Protein AF-A0AAF0BTR8-F1 (afdb_monomer)

pLDDT: mean 77.29, std 17.12, range [42.62, 97.0]

Sequence (101 aa):
MPDAPRPDATPSAPQPAGWYPDPDGEGLRWWDGTTWTVHEQPAPSGMSCLVCDHGDFDRAQYMLNTQGMTLLGWDGFNRQATCLVCRRCGFIHWFAPAPPR

Mean predicted aligned error: 13.95 Å

Radius of gyration: 21.89 Å; Cα contacts (8 Å, |Δi|>4): 137; chains: 1; bounding box: 49×46×47 Å

In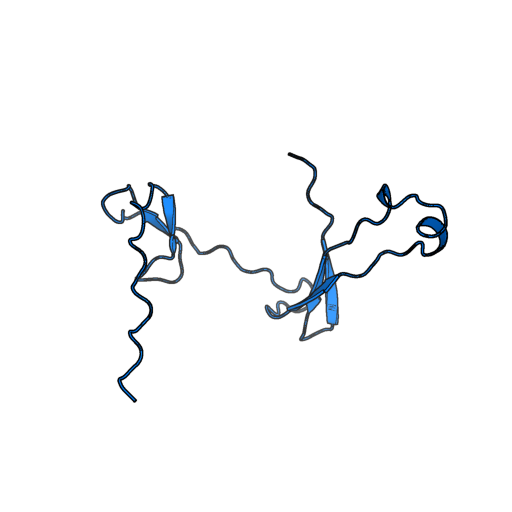terPro domains:
  IPR018929 Domain of unknown function DUF2510 [PF10708] (17-45)

Structure (mmCIF, N/CA/C/O backbone):
data_AF-A0AAF0BTR8-F1
#
_entry.id   AF-A0AAF0BTR8-F1
#
loop_
_atom_site.group_PDB
_atom_site.id
_atom_site.type_symbol
_atom_site.label_atom_id
_atom_site.label_alt_id
_atom_site.label_comp_id
_atom_site.label_asym_id
_atom_site.label_entity_id
_atom_site.label_seq_id
_atom_site.pdbx_PDB_ins_code
_atom_site.Cartn_x
_atom_site.Cartn_y
_atom_site.Cartn_z
_atom_site.occupancy
_atom_site.B_iso_or_equiv
_atom_site.auth_seq_id
_atom_site.auth_comp_id
_atom_site.auth_asym_id
_atom_site.auth_atom_id
_atom_site.pdbx_PDB_model_num
ATOM 1 N N . MET A 1 1 ? 19.495 -30.371 28.235 1.00 49.53 1 MET A N 1
ATOM 2 C CA . MET A 1 1 ? 19.461 -28.929 27.920 1.00 49.53 1 MET A CA 1
ATOM 3 C C . MET A 1 1 ? 18.159 -28.393 28.492 1.00 49.53 1 MET A C 1
ATOM 5 O O . MET A 1 1 ? 17.149 -29.020 28.200 1.00 49.53 1 MET A O 1
ATOM 9 N N . PRO A 1 2 ? 18.154 -27.381 29.373 1.00 42.97 2 PRO A N 1
ATOM 10 C CA . PRO A 1 2 ? 16.903 -26.774 29.820 1.00 42.97 2 PRO A CA 1
ATOM 11 C C . PRO A 1 2 ? 16.262 -25.984 28.667 1.00 42.97 2 PRO A C 1
ATOM 13 O O . PRO A 1 2 ? 16.978 -25.380 27.868 1.00 42.97 2 PRO A O 1
ATOM 16 N N . ASP A 1 3 ? 14.932 -26.052 28.579 1.00 50.25 3 ASP A N 1
ATOM 17 C CA . ASP A 1 3 ? 14.090 -25.309 27.635 1.00 50.25 3 ASP A CA 1
ATOM 18 C C . ASP A 1 3 ? 14.441 -23.814 27.626 1.00 50.25 3 ASP A C 1
ATOM 20 O O . ASP A 1 3 ? 14.582 -23.187 28.678 1.00 50.25 3 ASP A O 1
ATOM 24 N N . ALA A 1 4 ? 14.580 -23.240 26.430 1.00 55.72 4 ALA A N 1
ATOM 25 C CA . ALA A 1 4 ? 14.771 -21.806 26.265 1.00 55.72 4 ALA A CA 1
ATOM 26 C C . ALA A 1 4 ? 13.491 -21.055 26.693 1.00 55.72 4 ALA A C 1
ATOM 28 O O . ALA A 1 4 ? 12.393 -21.470 26.310 1.00 55.72 4 ALA A O 1
ATOM 29 N N . PRO A 1 5 ? 13.587 -19.949 27.453 1.00 42.62 5 PRO A N 1
ATOM 30 C CA . PRO A 1 5 ? 12.418 -19.136 27.771 1.00 42.62 5 PRO A CA 1
ATOM 31 C C . PRO A 1 5 ? 11.804 -18.565 26.480 1.00 42.62 5 PRO A C 1
ATOM 33 O O . PRO A 1 5 ? 12.520 -18.090 25.595 1.00 42.62 5 PRO A O 1
ATOM 36 N N . ARG A 1 6 ? 10.467 -18.634 26.358 1.00 59.41 6 ARG A N 1
ATOM 37 C CA . ARG A 1 6 ? 9.709 -17.960 25.285 1.00 59.41 6 ARG A CA 1
ATOM 38 C C . ARG A 1 6 ? 10.054 -16.466 25.322 1.00 59.41 6 ARG A C 1
ATOM 40 O O . ARG A 1 6 ? 10.156 -15.942 26.426 1.00 59.41 6 ARG A O 1
ATOM 47 N N . PRO A 1 7 ? 10.207 -15.776 24.175 1.00 49.94 7 PRO A N 1
ATOM 48 C CA . PRO A 1 7 ? 10.436 -14.339 24.188 1.00 49.94 7 PRO A CA 1
ATOM 49 C C .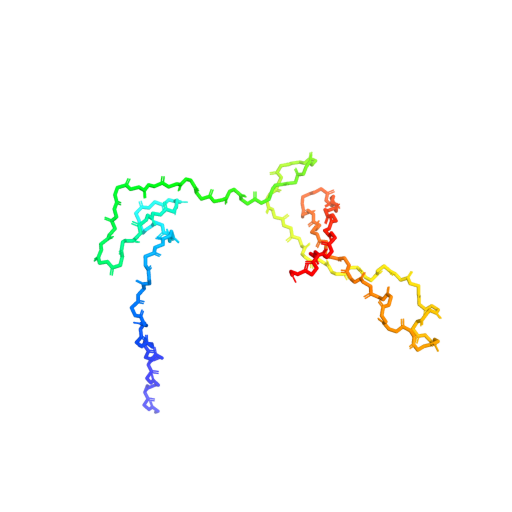 PRO A 1 7 ? 9.274 -13.676 24.925 1.00 49.94 7 PRO A C 1
ATOM 51 O O . PRO A 1 7 ? 8.119 -13.770 24.501 1.00 49.94 7 PRO A O 1
ATOM 54 N N . ASP A 1 8 ? 9.607 -13.083 26.066 1.00 47.31 8 ASP A N 1
ATOM 55 C CA . ASP A 1 8 ? 8.705 -12.310 26.895 1.00 47.31 8 ASP A CA 1
ATOM 56 C C . ASP A 1 8 ? 7.980 -11.286 26.023 1.00 47.31 8 ASP A C 1
ATOM 58 O O . ASP A 1 8 ? 8.598 -10.539 25.255 1.00 47.31 8 ASP A O 1
ATOM 62 N N . ALA A 1 9 ? 6.652 -11.265 26.133 1.00 52.25 9 ALA A N 1
ATOM 63 C CA . ALA A 1 9 ? 5.845 -10.190 25.592 1.00 52.25 9 ALA A CA 1
ATOM 64 C C . ALA A 1 9 ? 6.391 -8.879 26.168 1.00 52.25 9 ALA A C 1
ATOM 66 O O . ALA A 1 9 ? 6.283 -8.615 27.365 1.00 52.25 9 ALA A O 1
ATOM 67 N N . THR A 1 10 ? 7.034 -8.082 25.316 1.00 48.19 10 THR A N 1
ATOM 68 C CA . THR A 1 10 ? 7.480 -6.738 25.676 1.00 48.19 10 THR A CA 1
ATOM 69 C C . THR A 1 10 ? 6.275 -5.985 26.249 1.00 48.19 10 THR A C 1
ATOM 71 O O . THR A 1 10 ? 5.208 -6.043 25.628 1.00 48.19 10 THR A O 1
ATOM 74 N N . PRO A 1 11 ? 6.390 -5.304 27.406 1.00 45.38 11 PRO A N 1
ATOM 75 C CA . PRO A 1 11 ? 5.282 -4.521 27.930 1.00 45.38 11 PRO A CA 1
ATOM 76 C C . PRO A 1 11 ? 4.870 -3.502 26.866 1.00 45.38 11 PRO A C 1
ATOM 78 O O . PRO A 1 11 ? 5.641 -2.608 26.515 1.00 45.38 11 PRO A O 1
ATOM 81 N N . SER A 1 12 ? 3.677 -3.687 26.297 1.00 61.16 12 SER A N 1
ATOM 82 C CA . SER A 1 12 ? 3.123 -2.763 25.313 1.00 61.16 12 SER A CA 1
ATOM 83 C C . SER A 1 12 ? 2.850 -1.446 26.025 1.00 61.16 12 SER A C 1
ATOM 85 O O . SER A 1 12 ? 2.082 -1.403 26.985 1.00 61.16 12 SER A O 1
ATOM 87 N N . ALA A 1 13 ? 3.517 -0.380 25.582 1.00 67.75 13 ALA A N 1
ATOM 88 C CA . ALA A 1 13 ? 3.192 0.981 25.990 1.00 67.75 13 ALA A CA 1
ATOM 89 C C . ALA A 1 13 ? 1.673 1.230 25.844 1.00 67.75 13 ALA A C 1
ATOM 91 O O . ALA A 1 13 ? 1.050 0.612 24.973 1.00 67.75 13 ALA A O 1
ATOM 92 N N . PRO A 1 14 ? 1.062 2.108 26.667 1.00 76.94 14 PRO A N 1
ATOM 93 C CA . PRO A 1 14 ? -0.365 2.400 26.564 1.00 76.94 14 PRO A CA 1
ATOM 94 C C . PRO A 1 14 ? -0.704 2.831 25.134 1.00 76.94 14 PRO A C 1
ATOM 96 O O . PRO A 1 14 ? -0.119 3.779 24.608 1.00 76.94 14 PRO A O 1
ATOM 99 N N . GLN A 1 15 ? -1.612 2.091 24.494 1.00 82.00 15 GLN A N 1
ATOM 100 C CA . GLN A 1 15 ? -2.014 2.350 23.116 1.00 82.00 15 GLN A CA 1
ATOM 101 C C . GLN A 1 15 ? -2.776 3.685 23.056 1.00 82.00 15 GLN A C 1
ATOM 103 O O . GLN A 1 15 ? -3.792 3.827 23.743 1.00 82.00 15 GLN A O 1
ATOM 108 N N . PRO A 1 16 ? -2.307 4.679 22.278 1.00 92.19 16 PRO A N 1
ATOM 109 C CA . PRO A 1 16 ? -2.980 5.968 22.167 1.00 92.19 16 PRO A CA 1
ATOM 110 C C . PRO A 1 16 ? -4.329 5.830 21.456 1.00 92.19 16 PRO A C 1
ATOM 112 O O . PRO A 1 16 ? -4.550 4.875 20.710 1.00 92.19 16 PRO A O 1
ATOM 115 N N . ALA A 1 17 ? -5.220 6.803 21.647 1.00 94.19 17 ALA A N 1
ATOM 116 C CA . ALA A 1 17 ? -6.482 6.841 20.917 1.00 94.19 17 ALA A CA 1
ATOM 117 C C . ALA A 1 17 ? -6.237 6.891 19.398 1.00 94.19 17 ALA A C 1
ATOM 119 O O . ALA A 1 17 ? -5.404 7.670 18.924 1.00 94.19 17 ALA A O 1
ATOM 120 N N . GLY A 1 18 ? -6.944 6.057 18.638 1.00 93.62 18 GLY A N 1
ATOM 121 C CA . GLY A 1 18 ? -6.712 5.908 17.205 1.00 93.62 18 GLY A CA 1
ATOM 122 C C . GLY A 1 18 ? -7.499 4.772 16.558 1.00 93.62 18 GLY A C 1
ATOM 123 O O . GLY A 1 18 ? -8.212 4.022 17.223 1.00 93.62 18 GLY A O 1
ATOM 124 N N . TRP A 1 19 ? -7.349 4.651 15.239 1.00 92.81 19 TRP A N 1
ATOM 125 C CA . TRP A 1 19 ? -7.876 3.536 14.452 1.00 92.81 19 TRP A CA 1
ATOM 126 C C . TRP A 1 19 ? -6.900 2.362 14.470 1.00 92.81 19 TRP A C 1
ATOM 128 O O . TRP A 1 19 ? -5.722 2.532 14.156 1.00 92.81 19 TRP A O 1
ATOM 138 N N . TYR A 1 20 ? -7.401 1.174 14.784 1.00 91.38 20 TYR A N 1
ATOM 139 C CA . TYR A 1 20 ? -6.618 -0.058 14.861 1.00 91.38 20 TYR A CA 1
ATOM 140 C C . TYR A 1 20 ? -7.381 -1.214 14.206 1.00 91.38 20 TYR A C 1
ATOM 142 O O . TYR A 1 20 ? -8.597 -1.099 14.059 1.00 91.38 20 TYR A O 1
ATOM 150 N N . PRO A 1 21 ? -6.709 -2.3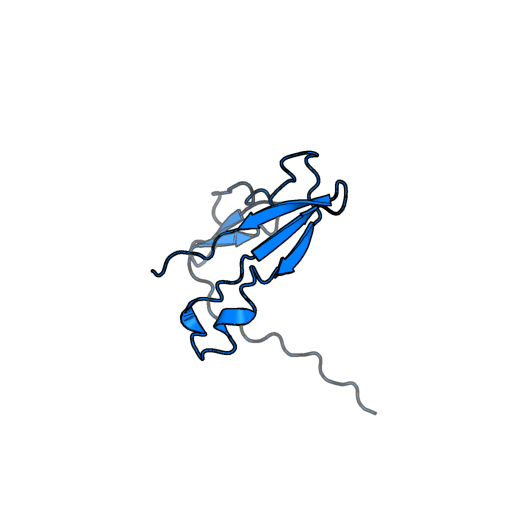15 13.817 1.00 90.62 21 PRO A N 1
ATOM 151 C CA . PRO A 1 21 ? -7.384 -3.506 13.307 1.00 90.62 21 PRO A CA 1
ATOM 152 C C . PRO A 1 21 ? -8.459 -3.984 14.281 1.00 90.62 21 PRO A C 1
ATOM 154 O O . PRO A 1 21 ? -8.180 -4.144 15.471 1.00 90.62 21 PRO A O 1
ATOM 157 N N . ASP A 1 22 ? -9.673 -4.172 13.774 1.00 89.88 22 ASP A N 1
ATOM 158 C CA . ASP A 1 22 ? -10.786 -4.674 14.568 1.00 89.88 22 ASP A CA 1
ATOM 159 C C . ASP A 1 22 ? -10.511 -6.134 14.972 1.00 89.88 22 ASP A C 1
ATOM 161 O O . ASP A 1 22 ? -10.321 -6.973 14.092 1.00 89.88 22 ASP A O 1
ATOM 165 N N . PRO A 1 23 ? -10.448 -6.477 16.272 1.00 82.12 23 PRO A N 1
ATOM 166 C CA . PRO A 1 23 ? -10.258 -7.865 16.692 1.00 82.12 23 PRO A CA 1
ATOM 167 C C . PRO A 1 23 ? -11.440 -8.771 16.322 1.00 82.12 23 PRO A C 1
ATOM 169 O O . PRO A 1 23 ? -11.257 -9.984 16.227 1.00 82.12 23 PRO A O 1
ATOM 172 N N . ASP A 1 24 ? -12.627 -8.193 16.114 1.00 85.94 24 ASP A N 1
ATOM 173 C CA . ASP A 1 24 ? -13.868 -8.925 15.860 1.00 85.94 24 ASP A CA 1
ATOM 174 C C . ASP A 1 24 ? -14.271 -8.929 14.366 1.00 85.94 24 ASP A C 1
ATOM 176 O O . ASP A 1 24 ? -15.265 -9.562 14.000 1.00 85.94 24 ASP A O 1
ATOM 180 N N . GLY A 1 25 ? -13.511 -8.260 13.485 1.00 81.44 25 GLY A N 1
ATOM 181 C CA . GLY A 1 25 ? -13.874 -8.047 12.078 1.00 81.44 25 GLY A CA 1
ATOM 182 C C . GLY A 1 25 ? -12.683 -7.824 11.137 1.00 81.44 25 GLY A C 1
ATOM 183 O O . GLY A 1 25 ? -11.527 -7.879 11.535 1.00 81.44 25 GLY A O 1
ATOM 184 N N . GLU A 1 26 ? -12.953 -7.566 9.852 1.00 80.62 26 GLU A N 1
ATOM 185 C CA . GLU A 1 26 ? -11.905 -7.295 8.843 1.00 80.62 26 GLU A CA 1
ATOM 186 C C . GLU A 1 26 ? -11.600 -5.795 8.668 1.00 80.62 26 GLU A C 1
ATOM 188 O O . GLU A 1 26 ? -10.940 -5.396 7.712 1.00 80.62 26 GLU A O 1
ATOM 193 N N . GLY A 1 27 ? -12.120 -4.947 9.557 1.00 87.94 27 GLY A N 1
ATOM 194 C CA . GLY A 1 27 ? -12.061 -3.492 9.452 1.00 87.94 27 GLY A CA 1
ATOM 195 C C . GLY A 1 27 ? -11.055 -2.826 10.386 1.00 87.94 27 GLY A C 1
ATOM 196 O O . GLY A 1 27 ? -10.184 -3.451 10.991 1.00 87.94 27 GLY A O 1
ATOM 197 N N . LEU A 1 28 ? -11.196 -1.511 10.504 1.00 93.00 28 LEU A N 1
ATOM 198 C CA . LEU A 1 28 ? -10.578 -0.721 11.556 1.00 93.00 28 LEU A CA 1
ATOM 199 C C . LEU A 1 28 ? -11.640 -0.323 12.574 1.00 93.00 28 LEU A C 1
ATOM 201 O O . LEU A 1 28 ? -12.741 0.073 12.198 1.00 93.00 28 LEU A O 1
ATOM 205 N N . ARG A 1 29 ? -11.282 -0.340 13.852 1.00 94.50 29 ARG A N 1
ATOM 206 C CA . ARG A 1 29 ? -12.128 0.116 14.950 1.00 94.50 29 ARG A CA 1
ATOM 207 C C . ARG A 1 29 ? -11.436 1.224 15.728 1.00 94.50 29 ARG A C 1
ATOM 209 O O . ARG A 1 29 ? -10.208 1.263 15.820 1.00 94.50 29 ARG A O 1
ATOM 216 N N . TRP A 1 30 ? -12.211 2.169 16.250 1.00 94.12 30 TRP A N 1
ATOM 217 C CA . TRP A 1 30 ? -11.656 3.273 17.029 1.00 94.12 30 TRP A CA 1
ATOM 218 C C . TRP A 1 30 ? -11.467 2.873 18.494 1.00 94.12 30 TRP A C 1
ATOM 220 O O . TRP A 1 30 ? -12.440 2.557 19.186 1.00 94.12 30 TRP A O 1
ATOM 230 N N . TRP A 1 31 ? -10.222 2.941 18.963 1.00 94.50 31 TRP A N 1
ATOM 231 C CA . TRP A 1 31 ? -9.831 2.857 20.368 1.00 94.50 31 TRP A CA 1
ATOM 232 C C . TRP A 1 31 ? -9.757 4.266 20.956 1.00 94.50 31 TRP A C 1
ATOM 234 O O . TRP A 1 31 ? -9.083 5.131 20.396 1.00 94.50 31 TRP A O 1
ATOM 244 N N . ASP A 1 32 ? -10.417 4.518 22.086 1.00 93.06 32 ASP A N 1
ATOM 245 C CA . ASP A 1 32 ? -10.410 5.842 22.729 1.00 93.06 32 ASP A CA 1
ATOM 246 C C . ASP A 1 32 ? -9.261 6.059 23.732 1.00 93.06 32 ASP A C 1
ATOM 248 O O . ASP A 1 32 ? -9.131 7.138 24.307 1.00 93.06 32 ASP A O 1
ATOM 252 N N . GLY A 1 33 ? -8.404 5.052 23.919 1.00 92.00 33 GLY A N 1
ATOM 253 C CA . GLY A 1 33 ? -7.350 5.032 24.938 1.00 92.00 33 GLY A CA 1
ATOM 254 C C . GLY A 1 33 ? -7.668 4.103 26.113 1.00 92.00 33 GLY A C 1
ATOM 255 O O . GLY A 1 33 ? -6.757 3.712 26.840 1.00 92.00 33 GLY A O 1
ATOM 256 N N . THR A 1 34 ? -8.935 3.718 26.279 1.00 90.69 34 THR A N 1
ATOM 257 C CA . THR A 1 34 ? -9.410 2.857 27.372 1.00 90.69 34 THR A CA 1
ATOM 258 C C . THR A 1 34 ? -10.343 1.733 26.929 1.00 90.69 34 THR A C 1
ATOM 260 O O . THR A 1 34 ? -10.311 0.665 27.540 1.00 90.69 34 THR A O 1
ATOM 263 N N . THR A 1 35 ? -11.151 1.937 25.884 1.00 92.69 35 THR A N 1
ATOM 264 C CA . THR A 1 35 ? -12.043 0.918 25.320 1.00 92.69 35 THR A CA 1
ATOM 265 C C . THR A 1 35 ? -12.228 1.069 23.806 1.00 92.69 35 THR A C 1
ATOM 267 O O . THR A 1 35 ? -11.995 2.129 23.214 1.00 92.69 35 THR A O 1
ATOM 270 N N . TRP A 1 36 ? -12.675 -0.013 23.166 1.00 92.31 36 TRP A N 1
ATOM 271 C CA . TRP A 1 36 ? -13.121 0.001 21.777 1.00 92.31 36 TRP A CA 1
ATOM 272 C C . TRP A 1 36 ? -14.492 0.664 21.687 1.00 92.31 36 TRP A C 1
ATOM 274 O O . TRP A 1 36 ? -15.440 0.266 22.367 1.00 92.31 36 TRP A O 1
ATOM 284 N N . THR A 1 37 ? -14.618 1.667 20.826 1.00 93.44 37 THR A N 1
ATOM 285 C CA . THR A 1 37 ? -15.901 2.336 20.575 1.00 93.44 37 THR A CA 1
ATOM 286 C C . THR A 1 37 ? -16.700 1.607 19.493 1.00 93.44 37 THR A C 1
ATOM 288 O O . THR A 1 37 ? -16.239 0.628 18.915 1.00 93.44 37 THR A O 1
ATOM 291 N N . VAL A 1 38 ? -17.915 2.068 19.202 1.00 92.06 38 VAL A N 1
ATOM 292 C CA . VAL A 1 38 ? -18.765 1.522 18.122 1.00 92.06 38 VAL A CA 1
ATOM 293 C C . VAL A 1 38 ? -18.384 2.026 16.725 1.00 92.06 38 VAL A C 1
ATOM 295 O O . VAL A 1 38 ? -19.041 1.683 15.750 1.00 92.06 38 VAL A O 1
ATOM 298 N N . HIS A 1 39 ? -17.374 2.892 16.616 1.00 93.75 39 HIS A N 1
ATOM 299 C CA . HIS A 1 39 ? -16.963 3.417 15.322 1.00 93.75 39 HIS A CA 1
ATOM 300 C C . HIS A 1 39 ? -16.074 2.405 14.608 1.00 93.75 39 HIS A C 1
ATOM 302 O O . HIS A 1 39 ? -14.993 2.062 15.094 1.00 93.75 39 HIS A O 1
ATOM 308 N N . GLU A 1 40 ? -16.532 1.996 13.432 1.00 93.75 40 GLU A N 1
ATOM 309 C CA . GLU A 1 40 ? -15.883 1.038 12.549 1.00 93.75 40 GLU A CA 1
ATOM 310 C C . GLU A 1 40 ? -15.680 1.679 11.174 1.00 93.75 40 GLU A C 1
ATOM 312 O O . GLU A 1 40 ? -16.474 2.509 10.719 1.00 93.75 40 GLU A O 1
ATOM 317 N N . GLN A 1 41 ? -14.597 1.303 10.509 1.00 91.25 41 GLN A N 1
ATOM 318 C CA . GLN A 1 41 ? -14.306 1.673 9.134 1.00 91.25 41 GLN A CA 1
ATOM 319 C C . GLN A 1 41 ? -13.919 0.422 8.351 1.00 91.25 41 GLN A C 1
ATOM 321 O O . GLN A 1 41 ? -13.267 -0.467 8.902 1.00 91.25 41 GLN A O 1
ATOM 326 N N . PRO A 1 42 ? -14.279 0.339 7.060 1.00 85.69 42 PRO A N 1
ATOM 327 C CA . PRO A 1 42 ? -13.738 -0.708 6.211 1.00 85.69 42 PRO A CA 1
ATOM 328 C C . PRO A 1 42 ? -12.212 -0.611 6.214 1.00 85.69 42 PRO A C 1
ATOM 330 O O . PRO A 1 42 ? -11.652 0.491 6.203 1.00 85.69 42 PRO A O 1
ATOM 333 N N . ALA A 1 43 ? -11.537 -1.761 6.227 1.00 78.06 43 ALA A N 1
ATOM 334 C CA . ALA A 1 43 ? -10.097 -1.763 6.047 1.00 78.06 43 ALA A CA 1
ATOM 335 C C . ALA A 1 43 ? -9.747 -1.081 4.718 1.00 78.06 43 ALA A C 1
ATOM 337 O O . ALA A 1 43 ? -10.509 -1.181 3.747 1.00 78.06 43 ALA A O 1
ATOM 338 N N . PRO A 1 44 ? -8.602 -0.381 4.655 1.00 74.88 44 PRO A N 1
ATOM 339 C CA . PRO A 1 44 ? -8.118 0.141 3.393 1.00 74.88 44 PRO A CA 1
ATOM 340 C C . PRO A 1 44 ? -8.019 -1.016 2.402 1.00 74.88 44 PRO A C 1
ATOM 342 O O . PRO A 1 44 ? -7.321 -2.002 2.645 1.00 74.88 44 PRO A O 1
ATOM 345 N N . SER A 1 45 ? -8.743 -0.899 1.292 1.00 73.12 45 SER A N 1
ATOM 346 C CA . SER A 1 45 ? -8.671 -1.873 0.218 1.00 73.12 4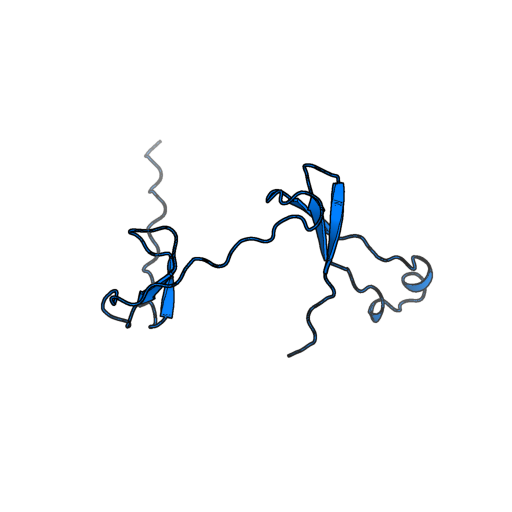5 SER A CA 1
ATOM 347 C C . SER A 1 45 ? -7.237 -1.905 -0.299 1.00 73.12 45 SER A C 1
ATOM 349 O O . SER A 1 45 ? -6.663 -0.878 -0.675 1.00 73.12 45 SER A O 1
ATOM 351 N N . GLY A 1 46 ? -6.638 -3.097 -0.274 1.00 77.75 46 GLY 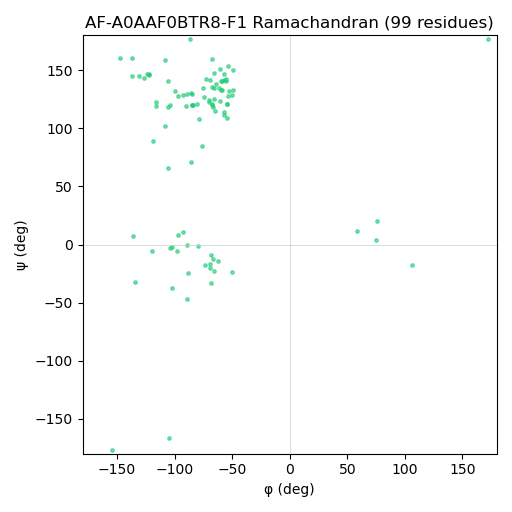A N 1
ATOM 352 C CA . GLY A 1 46 ? -5.347 -3.328 -0.905 1.00 77.75 46 GLY A CA 1
ATOM 353 C C . GLY A 1 46 ? -5.386 -2.888 -2.369 1.00 77.75 46 GLY A C 1
ATOM 354 O O . GLY A 1 46 ? -6.439 -2.855 -3.006 1.00 77.75 46 GLY A O 1
ATOM 355 N N . MET A 1 47 ? -4.230 -2.526 -2.914 1.00 85.56 47 MET A N 1
ATOM 356 C CA . MET A 1 47 ? -4.129 -2.220 -4.337 1.00 85.56 47 MET A CA 1
ATOM 357 C C . MET A 1 47 ? -4.532 -3.441 -5.167 1.00 85.56 47 MET A C 1
ATOM 359 O O . MET A 1 47 ? -4.017 -4.528 -4.926 1.00 85.56 47 MET A O 1
ATOM 363 N N . SER A 1 48 ? -5.382 -3.251 -6.177 1.00 93.50 48 SER A N 1
ATOM 364 C CA . SER A 1 48 ? -5.654 -4.267 -7.195 1.00 93.50 48 SER A CA 1
ATOM 365 C C . SER A 1 48 ? -5.035 -3.897 -8.544 1.00 93.50 48 SER A C 1
ATOM 367 O O . SER A 1 48 ? -4.653 -2.751 -8.823 1.00 93.50 48 SER A O 1
ATOM 369 N N . CYS A 1 49 ? -4.842 -4.907 -9.391 1.00 94.25 49 CYS A N 1
ATOM 370 C CA . CYS A 1 49 ? -4.255 -4.697 -10.699 1.00 94.25 49 CYS A CA 1
ATOM 371 C C . CYS A 1 49 ? -5.237 -3.942 -11.602 1.00 94.25 49 CYS A C 1
ATOM 373 O O . CYS A 1 49 ? -6.319 -4.448 -11.875 1.00 94.25 49 CYS A O 1
ATOM 375 N N . LEU A 1 50 ? -4.824 -2.800 -12.167 1.00 93.56 50 LEU A N 1
ATOM 376 C CA . LEU A 1 50 ? -5.674 -1.978 -13.045 1.00 93.56 50 LEU A CA 1
ATOM 377 C C . LEU A 1 50 ? -6.107 -2.693 -14.338 1.00 93.56 50 LEU A C 1
ATOM 379 O O . LEU A 1 50 ? -6.990 -2.212 -15.039 1.00 93.56 50 LEU A O 1
ATOM 383 N N . VAL A 1 51 ? -5.470 -3.822 -14.669 1.00 96.81 51 VAL A N 1
ATOM 384 C CA . VAL A 1 51 ? -5.750 -4.604 -15.881 1.00 96.81 51 VAL A CA 1
ATOM 385 C C . VAL A 1 51 ? -6.592 -5.847 -15.599 1.00 96.81 51 VAL A C 1
ATOM 387 O O . VAL A 1 51 ? -7.419 -6.213 -16.427 1.00 96.81 51 VAL A O 1
ATOM 390 N N . CYS A 1 52 ? -6.375 -6.536 -14.475 1.00 96.12 52 CYS A N 1
ATOM 391 C CA . CYS A 1 52 ? -6.979 -7.855 -14.233 1.00 96.12 52 CYS A CA 1
ATOM 392 C C . CYS A 1 52 ? -7.563 -8.055 -12.827 1.00 96.12 52 CYS A C 1
ATOM 394 O O . CYS A 1 52 ? -7.921 -9.185 -12.488 1.00 96.12 52 CYS A O 1
ATOM 396 N N . ASP A 1 53 ? -7.605 -6.994 -12.015 1.00 94.25 53 ASP A N 1
ATOM 397 C CA . ASP A 1 53 ? -8.127 -6.952 -10.640 1.00 94.25 53 ASP A CA 1
ATOM 398 C C . ASP A 1 53 ? -7.456 -7.918 -9.642 1.00 94.25 53 ASP A C 1
ATOM 400 O O . ASP A 1 53 ? -7.904 -8.129 -8.523 1.00 94.25 53 ASP A O 1
ATOM 404 N N . HIS A 1 54 ? -6.328 -8.516 -10.021 1.00 93.75 54 HIS A N 1
ATOM 405 C CA . HIS A 1 54 ? -5.578 -9.398 -9.134 1.00 93.75 54 HIS A CA 1
ATOM 406 C C . HIS A 1 54 ? -4.852 -8.615 -8.029 1.00 93.75 54 HIS A C 1
ATOM 408 O O . HIS A 1 54 ? -4.328 -7.531 -8.295 1.00 93.75 54 HIS A O 1
ATOM 414 N N . GLY A 1 55 ? -4.805 -9.185 -6.821 1.00 91.88 55 GLY A N 1
ATOM 415 C CA . GLY A 1 55 ? -4.241 -8.559 -5.619 1.00 91.88 55 GLY A CA 1
ATOM 416 C C . GLY A 1 55 ? -2.802 -8.955 -5.267 1.00 91.88 55 GLY A C 1
ATOM 417 O O . GLY A 1 55 ? -2.239 -8.359 -4.352 1.00 91.88 55 GLY A O 1
ATOM 418 N N . ASP A 1 56 ? -2.186 -9.912 -5.976 1.00 92.69 56 ASP A N 1
ATOM 419 C CA . ASP A 1 56 ? -0.809 -10.335 -5.686 1.00 92.69 56 ASP A CA 1
ATOM 420 C C . ASP A 1 56 ? 0.214 -9.699 -6.635 1.00 92.69 56 ASP A C 1
ATOM 422 O O . ASP A 1 56 ? 0.084 -9.733 -7.871 1.00 92.69 56 ASP A O 1
ATOM 426 N N . PHE A 1 57 ? 1.284 -9.162 -6.041 1.00 94.06 57 PHE A N 1
ATOM 427 C CA . PHE A 1 57 ? 2.329 -8.427 -6.747 1.00 94.06 57 PHE A CA 1
ATOM 428 C C . PHE A 1 57 ? 3.729 -8.796 -6.264 1.00 94.06 57 PHE A C 1
ATOM 430 O O . PHE A 1 57 ? 3.965 -8.984 -5.071 1.00 94.06 57 PHE A O 1
ATOM 437 N N . ASP A 1 58 ? 4.681 -8.796 -7.191 1.00 93.06 58 ASP A N 1
ATOM 438 C CA . ASP A 1 58 ? 6.105 -8.755 -6.885 1.00 93.06 58 ASP A CA 1
ATOM 439 C C . ASP A 1 58 ? 6.586 -7.309 -6.791 1.00 93.06 58 ASP A C 1
ATOM 441 O O . ASP A 1 58 ? 6.361 -6.500 -7.694 1.00 93.06 58 ASP A O 1
ATOM 445 N N . ARG A 1 59 ? 7.281 -6.974 -5.701 1.00 88.12 59 ARG A N 1
ATOM 446 C CA . ARG A 1 59 ? 7.918 -5.666 -5.549 1.00 88.12 59 ARG A CA 1
ATOM 447 C C . ARG A 1 59 ? 9.286 -5.678 -6.210 1.00 88.12 59 ARG A C 1
ATOM 449 O O . ARG A 1 59 ? 10.176 -6.407 -5.782 1.00 88.12 59 ARG A O 1
ATOM 456 N N . ALA A 1 60 ? 9.471 -4.804 -7.189 1.00 80.50 60 ALA A N 1
ATOM 457 C CA . ALA A 1 60 ? 10.751 -4.584 -7.842 1.00 80.50 60 ALA A CA 1
ATOM 458 C C . ALA A 1 60 ? 11.167 -3.115 -7.722 1.00 80.50 60 ALA A C 1
ATOM 460 O O . ALA A 1 60 ? 10.340 -2.201 -7.729 1.00 80.50 60 ALA A O 1
ATOM 461 N N . GLN A 1 61 ? 12.472 -2.886 -7.612 1.00 68.25 61 GLN A N 1
ATOM 462 C CA . GLN A 1 61 ? 13.072 -1.567 -7.774 1.00 68.25 61 GLN A CA 1
ATOM 463 C C . GLN A 1 61 ? 13.814 -1.592 -9.101 1.00 68.25 61 GLN A C 1
ATOM 465 O O . GLN A 1 61 ? 14.890 -2.179 -9.209 1.00 68.25 61 GLN A O 1
ATOM 470 N N . TYR A 1 62 ? 13.215 -1.007 -10.132 1.00 64.69 62 TYR A N 1
ATOM 471 C CA . TYR A 1 62 ? 13.914 -0.835 -11.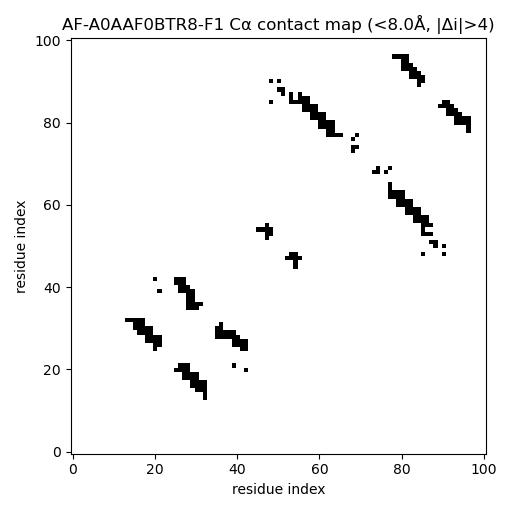395 1.00 64.69 62 TYR A CA 1
ATOM 472 C C . TYR A 1 62 ? 14.742 0.442 -11.294 1.00 64.69 62 TYR A C 1
ATOM 474 O O . TYR A 1 62 ? 14.203 1.528 -11.067 1.00 64.69 62 TYR A O 1
ATOM 482 N N . MET A 1 63 ? 16.062 0.315 -11.444 1.00 57.53 63 MET A N 1
ATOM 483 C CA . MET A 1 63 ? 16.890 1.490 -11.681 1.00 57.53 63 MET A CA 1
ATOM 484 C C . MET A 1 63 ? 16.478 2.069 -13.037 1.00 57.53 63 MET A C 1
ATOM 486 O O . MET A 1 63 ? 16.598 1.424 -14.080 1.00 57.53 63 MET A O 1
ATOM 490 N N . LEU A 1 64 ? 15.926 3.280 -13.011 1.00 59.47 64 LEU A N 1
ATOM 491 C CA . LEU A 1 64 ? 15.740 4.091 -14.205 1.00 59.47 64 LEU A CA 1
ATOM 492 C C . LEU A 1 64 ? 17.117 4.657 -14.542 1.00 59.47 64 LEU A C 1
ATOM 494 O O . LEU A 1 64 ? 17.532 5.706 -14.060 1.00 59.47 64 LEU A O 1
ATOM 498 N N . ASN A 1 65 ? 17.884 3.852 -15.264 1.00 55.09 65 ASN A N 1
ATOM 499 C CA . ASN A 1 65 ? 19.291 4.103 -15.511 1.00 55.09 65 ASN A CA 1
ATOM 500 C C . ASN A 1 65 ? 19.481 5.356 -16.370 1.00 55.09 65 ASN A C 1
ATOM 502 O O . ASN A 1 65 ? 18.960 5.427 -17.481 1.00 55.09 65 ASN A O 1
ATOM 506 N N . THR A 1 66 ? 20.432 6.190 -15.963 1.00 53.28 66 THR A N 1
ATOM 507 C CA . THR A 1 66 ? 21.491 6.595 -16.889 1.00 53.28 66 THR A CA 1
ATOM 508 C C . THR A 1 66 ? 22.803 6.113 -16.275 1.00 53.28 66 THR A C 1
ATOM 510 O O . THR A 1 66 ? 23.424 6.840 -15.507 1.00 53.28 66 THR A O 1
ATOM 513 N N . GLN A 1 67 ? 23.233 4.875 -16.569 1.00 54.88 67 GLN A N 1
ATOM 514 C CA . GLN A 1 67 ? 24.502 4.309 -16.054 1.00 54.88 67 GLN A CA 1
ATOM 515 C C . GLN A 1 67 ? 25.712 5.248 -16.281 1.00 54.88 67 GLN A C 1
ATOM 517 O O . GLN A 1 67 ? 26.680 5.201 -15.528 1.00 54.88 67 GLN A O 1
ATOM 522 N N . GLY A 1 68 ? 25.641 6.147 -17.273 1.00 56.69 68 GLY A N 1
ATOM 523 C CA . GLY A 1 68 ? 26.665 7.158 -17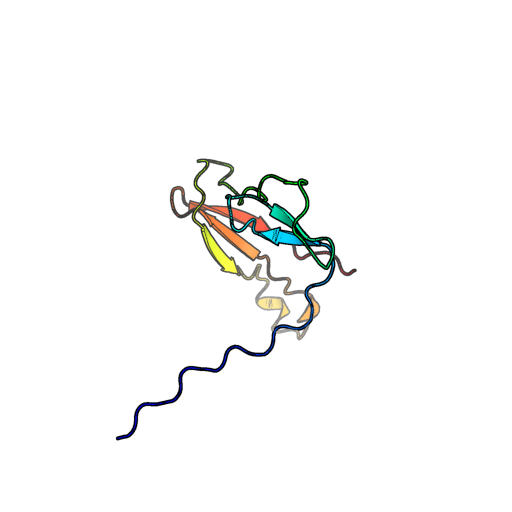.556 1.00 56.69 68 GLY A CA 1
ATOM 524 C C . GLY A 1 68 ? 26.750 8.339 -16.574 1.00 56.69 68 GLY A C 1
ATOM 525 O O . GLY A 1 68 ? 27.782 9.000 -16.545 1.00 56.69 68 GLY A O 1
ATOM 526 N N . MET A 1 69 ? 25.731 8.609 -15.747 1.00 55.38 69 MET A N 1
ATOM 527 C CA . MET A 1 69 ? 25.766 9.708 -14.760 1.00 55.38 69 MET A CA 1
ATOM 528 C C . MET A 1 69 ? 26.366 9.302 -13.406 1.00 55.38 69 MET A C 1
ATOM 530 O O . MET A 1 69 ? 26.924 10.152 -12.714 1.00 55.38 69 MET A O 1
ATOM 534 N N . THR A 1 70 ? 26.328 8.014 -13.050 1.00 54.25 70 THR A N 1
ATOM 535 C CA . THR A 1 70 ? 27.007 7.481 -11.852 1.00 54.25 70 THR A CA 1
ATOM 536 C C . THR A 1 70 ? 28.533 7.519 -12.005 1.00 54.25 70 THR A C 1
ATOM 538 O O . THR A 1 70 ? 29.244 7.801 -11.048 1.00 54.25 70 THR A O 1
ATOM 541 N N . LEU A 1 71 ? 29.062 7.339 -13.223 1.00 58.56 71 LEU A N 1
ATOM 542 C CA . LEU A 1 71 ? 30.503 7.460 -13.502 1.00 58.56 71 LEU A CA 1
ATOM 543 C C . LEU A 1 71 ? 31.042 8.900 -13.389 1.00 58.56 71 LEU A C 1
ATOM 545 O O . LEU A 1 71 ? 32.242 9.083 -13.213 1.00 58.56 71 LEU A O 1
ATOM 549 N N . LEU A 1 72 ? 30.173 9.915 -13.469 1.00 60.88 72 LEU A N 1
ATOM 550 C CA . LEU A 1 72 ? 30.522 11.340 -13.360 1.00 60.88 72 LEU A CA 1
ATOM 551 C C . LEU A 1 72 ? 30.293 11.915 -11.944 1.00 60.88 72 LEU A C 1
ATOM 553 O O . LEU A 1 72 ? 30.415 13.122 -11.747 1.00 60.88 72 LEU A O 1
ATOM 557 N N . GLY A 1 73 ? 29.986 11.066 -10.951 1.00 54.56 73 GLY A N 1
ATOM 558 C CA . GLY A 1 73 ? 29.888 11.451 -9.536 1.00 54.56 73 GLY A CA 1
ATOM 559 C C . GLY A 1 73 ? 28.622 12.225 -9.156 1.00 54.56 73 GLY A C 1
ATOM 560 O O . GLY A 1 73 ? 28.615 12.934 -8.150 1.00 54.56 73 GLY A O 1
ATOM 561 N N . TRP A 1 74 ? 27.557 12.149 -9.962 1.00 56.12 74 TRP A N 1
ATOM 562 C CA . TRP A 1 74 ? 26.287 12.844 -9.710 1.00 56.12 74 TRP A CA 1
ATOM 563 C C . TRP A 1 74 ? 25.211 11.862 -9.228 1.00 56.12 74 TRP A C 1
ATOM 565 O O . TRP A 1 74 ? 24.195 11.634 -9.888 1.00 56.12 74 TRP A O 1
ATOM 575 N N . ASP A 1 75 ? 25.419 11.293 -8.039 1.00 55.28 75 ASP A N 1
ATOM 576 C CA . ASP A 1 75 ? 24.519 10.300 -7.426 1.00 55.28 75 ASP A CA 1
ATOM 577 C C . ASP A 1 75 ? 23.136 10.864 -7.040 1.00 55.28 75 ASP A C 1
ATOM 579 O O . ASP A 1 75 ? 22.187 10.112 -6.816 1.00 55.28 75 ASP A O 1
ATOM 583 N N . GLY A 1 76 ? 22.972 12.193 -7.042 1.00 55.28 76 GLY A N 1
ATOM 584 C CA . GLY A 1 76 ? 21.700 12.869 -6.761 1.00 55.28 76 GLY A CA 1
ATOM 585 C C . GLY A 1 76 ? 20.603 12.673 -7.820 1.00 55.28 76 GLY A C 1
ATOM 586 O O . GLY A 1 76 ? 19.459 13.065 -7.587 1.00 55.28 76 GLY A O 1
ATOM 587 N N . PHE A 1 77 ? 20.923 12.072 -8.973 1.00 53.00 77 PHE A N 1
ATOM 588 C CA . PHE A 1 77 ? 19.987 11.875 -10.089 1.00 53.00 77 PHE A CA 1
ATOM 589 C C . PHE A 1 77 ? 19.456 10.436 -10.232 1.00 53.00 77 PHE A C 1
ATOM 591 O O . PHE A 1 77 ? 18.590 10.188 -11.069 1.00 53.00 77 PHE A O 1
ATOM 598 N N . ASN A 1 78 ? 19.917 9.489 -9.404 1.00 52.69 78 ASN A N 1
ATOM 599 C CA . ASN A 1 78 ? 19.439 8.101 -9.411 1.00 52.69 78 ASN A CA 1
ATOM 600 C C . ASN A 1 78 ? 18.182 7.940 -8.537 1.00 52.69 78 ASN A C 1
ATOM 602 O O . ASN A 1 78 ? 18.223 7.378 -7.441 1.00 52.69 78 ASN A O 1
ATOM 606 N N . ARG A 1 79 ? 17.045 8.475 -8.995 1.00 59.97 79 ARG A N 1
ATOM 607 C CA . ARG A 1 79 ? 15.761 8.262 -8.311 1.00 59.97 79 ARG A CA 1
ATOM 608 C C . ARG A 1 79 ? 15.212 6.884 -8.670 1.00 59.97 79 ARG A C 1
ATOM 610 O O . ARG A 1 79 ? 14.733 6.663 -9.778 1.00 59.97 79 ARG A O 1
ATOM 617 N N . GLN A 1 80 ? 15.260 5.969 -7.710 1.00 60.34 80 GLN A N 1
ATOM 618 C CA . GLN A 1 80 ? 14.645 4.650 -7.825 1.00 60.34 80 GLN A CA 1
ATOM 619 C C . GLN A 1 80 ? 13.118 4.791 -7.800 1.00 60.34 80 GLN A C 1
ATOM 621 O O . GLN A 1 80 ? 12.554 5.335 -6.849 1.00 60.34 80 GLN A O 1
ATOM 626 N N . ALA A 1 81 ? 12.443 4.299 -8.837 1.00 64.38 81 ALA A N 1
ATOM 627 C CA . ALA A 1 81 ? 10.993 4.151 -8.824 1.00 64.38 81 ALA A CA 1
ATOM 628 C C . ALA A 1 81 ? 10.639 2.800 -8.188 1.00 64.38 81 ALA A C 1
ATOM 630 O O . ALA A 1 81 ? 11.185 1.759 -8.564 1.00 64.38 81 ALA A O 1
ATOM 631 N N . THR A 1 82 ? 9.724 2.802 -7.216 1.00 81.00 82 THR A N 1
ATOM 632 C CA . THR A 1 82 ? 9.159 1.541 -6.716 1.00 81.00 82 THR A CA 1
ATOM 633 C C . THR A 1 82 ? 8.165 1.030 -7.747 1.00 81.00 82 THR A C 1
ATOM 635 O O . THR A 1 82 ? 7.351 1.802 -8.251 1.00 81.00 82 THR A O 1
ATOM 638 N N . CYS A 1 83 ? 8.221 -0.262 -8.053 1.00 88.12 83 CYS A N 1
ATOM 639 C CA . CYS A 1 83 ? 7.300 -0.904 -8.980 1.00 88.12 83 CYS A CA 1
ATOM 640 C C . CYS A 1 83 ? 6.654 -2.118 -8.331 1.00 88.12 83 CYS A C 1
ATOM 642 O O . CYS A 1 83 ? 7.305 -2.852 -7.581 1.00 88.12 83 CYS A O 1
ATOM 644 N N . LEU A 1 84 ? 5.384 -2.339 -8.650 1.00 91.56 84 LEU A N 1
ATOM 645 C CA . LEU A 1 84 ? 4.670 -3.564 -8.315 1.00 91.56 84 LEU A CA 1
ATOM 646 C C . LEU A 1 84 ? 4.284 -4.261 -9.617 1.00 91.56 84 LEU A C 1
ATOM 648 O O . LEU A 1 84 ? 3.633 -3.664 -10.470 1.00 91.56 84 LEU A O 1
ATOM 652 N N . VAL A 1 85 ? 4.724 -5.504 -9.787 1.00 92.50 85 VAL A N 1
ATOM 653 C CA . VAL A 1 85 ? 4.459 -6.317 -10.978 1.00 92.50 85 VAL A CA 1
ATOM 654 C C . VAL A 1 85 ? 3.389 -7.338 -10.632 1.00 92.50 85 VAL A C 1
ATOM 656 O O . VAL A 1 85 ? 3.575 -8.151 -9.731 1.00 92.50 85 VAL A O 1
ATOM 659 N N . CYS A 1 86 ? 2.256 -7.305 -11.328 1.00 95.31 86 CYS A N 1
ATOM 660 C CA . CYS A 1 86 ? 1.160 -8.235 -11.078 1.00 95.31 86 CYS A CA 1
ATOM 661 C C . CYS A 1 86 ? 1.569 -9.676 -11.415 1.00 95.31 86 CYS A C 1
ATOM 663 O O . CYS A 1 86 ? 1.928 -9.963 -12.558 1.00 95.31 86 CYS A O 1
ATOM 665 N N . ARG A 1 87 ? 1.420 -10.608 -10.465 1.00 95.31 87 ARG A N 1
ATOM 666 C CA . ARG A 1 87 ? 1.778 -12.025 -10.672 1.00 95.31 87 ARG A CA 1
ATOM 667 C C . ARG A 1 87 ? 0.866 -12.774 -11.644 1.00 95.31 87 ARG A C 1
ATOM 669 O O . ARG A 1 87 ? 1.241 -13.828 -12.145 1.00 95.31 87 ARG A O 1
ATOM 676 N N . ARG A 1 88 ? -0.320 -12.231 -11.935 1.00 96.50 88 ARG A N 1
ATOM 677 C CA . ARG A 1 88 ? -1.295 -12.850 -12.844 1.00 96.50 88 ARG A CA 1
ATOM 678 C C . ARG A 1 88 ? -1.106 -12.445 -14.301 1.00 96.50 88 ARG A C 1
ATOM 680 O O . ARG A 1 88 ? -1.181 -13.302 -15.173 1.00 96.50 88 ARG A O 1
ATOM 687 N N . CYS A 1 89 ? -0.928 -11.154 -14.579 1.00 97.00 89 CYS A N 1
ATOM 688 C CA . CYS A 1 89 ? -0.871 -10.639 -15.956 1.00 97.00 89 CYS A CA 1
ATOM 689 C C . CYS A 1 89 ? 0.449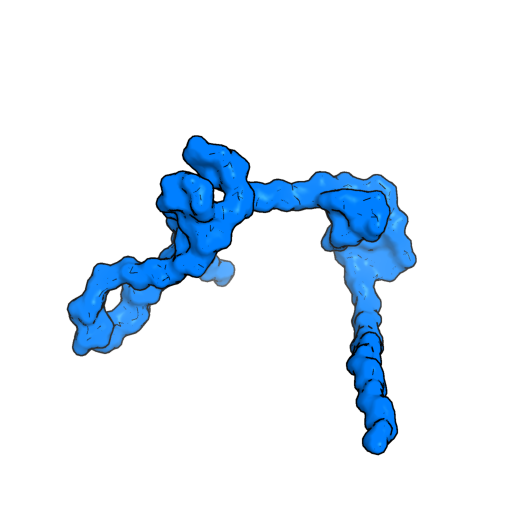 -9.948 -16.322 1.00 97.00 89 CYS A C 1
ATOM 691 O O . CYS A 1 89 ? 0.615 -9.553 -17.472 1.00 97.00 89 CYS A O 1
ATOM 693 N N . GLY A 1 90 ? 1.371 -9.767 -15.372 1.00 93.38 90 GLY A N 1
ATOM 694 C CA . GLY A 1 90 ? 2.659 -9.108 -15.601 1.00 93.38 90 GLY A CA 1
ATOM 695 C C . GLY A 1 90 ? 2.597 -7.583 -15.747 1.00 93.38 90 GLY A C 1
ATOM 696 O O . GLY A 1 90 ? 3.623 -6.964 -16.013 1.00 93.38 90 GLY A O 1
ATOM 697 N N . PHE A 1 91 ? 1.426 -6.956 -15.581 1.00 95.25 91 PHE A N 1
ATOM 698 C CA . PHE A 1 91 ? 1.303 -5.497 -15.653 1.00 95.25 91 PHE A CA 1
ATOM 699 C C . PHE A 1 91 ? 2.099 -4.813 -14.531 1.00 95.25 91 PHE A C 1
ATOM 701 O O . PHE A 1 91 ? 2.075 -5.277 -13.389 1.00 95.25 91 PHE A O 1
ATOM 708 N N . ILE A 1 92 ? 2.788 -3.718 -14.866 1.00 92.69 92 ILE A N 1
ATOM 709 C CA . ILE A 1 92 ? 3.691 -2.998 -13.961 1.00 92.69 92 ILE A CA 1
ATOM 710 C C . ILE A 1 92 ? 3.042 -1.691 -13.505 1.00 92.69 92 ILE A C 1
ATOM 712 O O . ILE A 1 92 ? 2.809 -0.786 -14.310 1.00 92.69 92 ILE A O 1
ATOM 716 N N . HIS A 1 93 ? 2.820 -1.564 -12.200 1.00 90.88 93 HIS A N 1
ATOM 717 C CA . HIS A 1 93 ? 2.403 -0.327 -11.549 1.00 90.88 93 HIS A CA 1
ATOM 718 C C . HIS A 1 93 ? 3.634 0.462 -11.113 1.00 90.88 93 HIS A C 1
ATOM 720 O O . HIS A 1 93 ? 4.427 -0.015 -10.299 1.00 90.88 93 HIS A O 1
ATOM 726 N N . TRP A 1 94 ? 3.782 1.673 -11.645 1.00 87.69 94 TRP A N 1
ATOM 727 C CA . TRP A 1 94 ? 4.913 2.558 -11.373 1.00 87.69 94 TRP A CA 1
ATOM 728 C C . TRP A 1 94 ? 4.563 3.580 -10.292 1.00 87.69 94 TRP A C 1
ATOM 730 O O . TRP A 1 94 ? 3.582 4.311 -10.423 1.00 87.69 94 TRP A O 1
ATOM 740 N N . PHE A 1 95 ? 5.396 3.675 -9.256 1.00 85.94 95 PHE A N 1
ATOM 741 C CA . PHE A 1 95 ? 5.230 4.633 -8.164 1.00 85.94 95 PHE A CA 1
ATOM 742 C C . PHE A 1 95 ? 6.391 5.620 -8.146 1.00 85.94 95 PHE A C 1
ATOM 744 O O . PHE A 1 95 ? 7.555 5.246 -7.965 1.00 85.94 95 PHE A O 1
ATOM 751 N N . ALA A 1 96 ? 6.057 6.900 -8.308 1.00 80.31 96 ALA A N 1
ATOM 752 C CA . ALA A 1 96 ? 7.008 7.978 -8.099 1.00 80.31 96 ALA A CA 1
ATOM 753 C C . ALA A 1 96 ? 7.410 8.049 -6.610 1.00 80.31 96 ALA A C 1
ATOM 755 O O . ALA A 1 96 ? 6.584 7.756 -5.739 1.00 80.31 96 ALA A O 1
ATOM 756 N N . PRO A 1 97 ? 8.653 8.454 -6.292 1.00 72.25 97 PRO A N 1
ATOM 757 C CA . PRO A 1 97 ? 9.040 8.755 -4.919 1.00 72.25 97 PRO A CA 1
ATOM 758 C C . PRO A 1 97 ? 8.106 9.808 -4.313 1.00 72.25 97 PRO A C 1
ATOM 760 O O . PRO A 1 97 ? 7.716 10.757 -4.997 1.00 72.25 97 PRO A O 1
ATOM 763 N N . ALA A 1 98 ? 7.773 9.662 -3.029 1.00 71.31 98 ALA A N 1
ATOM 764 C CA . ALA A 1 98 ? 6.996 10.674 -2.325 1.00 71.31 98 ALA A CA 1
ATOM 765 C C . ALA A 1 98 ? 7.743 12.025 -2.332 1.00 71.31 98 ALA A C 1
ATOM 767 O O . ALA A 1 98 ? 8.972 12.036 -2.182 1.00 71.31 98 ALA A O 1
ATOM 768 N N . PRO A 1 99 ? 7.039 13.161 -2.499 1.00 74.06 99 PRO A N 1
ATOM 769 C CA . PRO A 1 99 ? 7.657 14.471 -2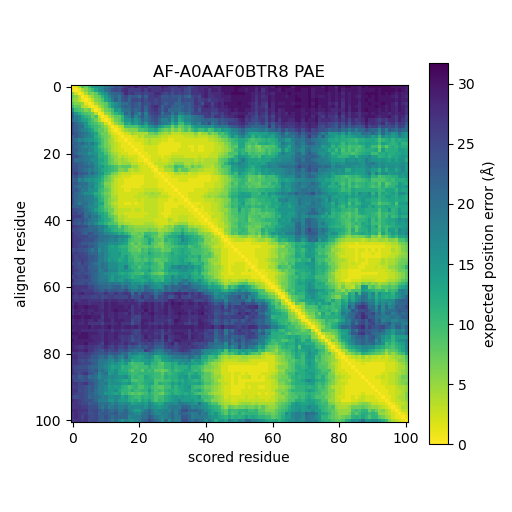.339 1.00 74.06 99 PRO A CA 1
ATOM 770 C C . PRO A 1 99 ? 8.192 14.636 -0.903 1.00 74.06 99 PRO A C 1
ATOM 772 O O . PRO A 1 99 ? 7.644 14.029 0.024 1.00 74.06 99 PRO A O 1
ATOM 775 N N . PRO A 1 100 ? 9.256 15.435 -0.697 1.00 73.88 100 PRO A N 1
ATOM 776 C CA . PRO A 1 100 ? 9.706 15.775 0.650 1.00 73.88 100 PRO A CA 1
ATOM 777 C C . PRO A 1 100 ? 8.568 16.464 1.419 1.00 73.88 100 PRO A C 1
ATOM 779 O O . PRO A 1 100 ? 7.800 17.226 0.829 1.00 73.88 100 PRO A O 1
ATOM 782 N N . ARG A 1 101 ? 8.445 16.140 2.710 1.00 68.12 101 ARG A N 1
ATOM 783 C CA . ARG A 1 101 ? 7.483 16.774 3.622 1.00 68.12 101 ARG A CA 1
ATOM 784 C C . ARG A 1 101 ? 7.955 18.148 4.066 1.00 68.12 101 ARG A C 1
ATOM 786 O O . ARG A 1 101 ? 9.187 18.310 4.209 1.00 68.12 101 ARG A O 1
#

Foldseek 3Di:
DDDDDDPPDDPDDQDDFDWDQDPVDQWTFTDHSPDTDPDTDRHPDQDADPVPRHRDWDKDWDFPDPVVVVVVVCPVPRQTWIWTAGPPPRDIDTHGDDDDD

Secondary structure (DSSP, 8-state):
-PPPPP-----PPPPPSEEEE-TTSSSEEEE-SSSEEEEEEPPPPPP--TTT----EEEEEE----HHHHTTT-GGG--PEEEEEETTT--EEEEPPPPP-

Organism: NCBI:txid467976

Solvent-accessible surface area (backbone atoms only — not comparable to full-atom values): 6649 Å² total; per-residue (Å²): 131,82,82,77,81,72,83,72,80,70,85,75,70,86,61,71,58,44,78,40,77,29,93,90,56,84,26,27,27,32,31,71,57,85,51,78,53,94,52,71,41,80,46,83,77,73,72,56,34,96,86,75,63,46,69,56,61,48,81,44,74,53,75,67,73,61,76,73,41,60,79,71,72,49,69,91,71,68,65,61,34,50,31,37,31,29,74,85,80,63,54,74,48,80,39,78,71,79,78,86,130